Protein AF-A0A7V5XDK4-F1 (afdb_monomer)

pLDDT: mean 92.86, std 5.68, range [67.06, 97.88]

Structure (mmCIF, N/CA/C/O backbone):
data_AF-A0A7V5XDK4-F1
#
_entry.id   AF-A0A7V5XDK4-F1
#
loop_
_atom_site.group_PDB
_atom_site.id
_atom_site.type_symbol
_atom_site.label_atom_id
_atom_site.label_alt_id
_atom_site.label_comp_id
_atom_site.label_asym_id
_atom_site.label_entity_id
_atom_site.label_seq_id
_atom_site.pdbx_PDB_ins_code
_atom_site.Cartn_x
_atom_site.Cartn_y
_atom_site.Cartn_z
_atom_site.occupancy
_atom_site.B_iso_or_equiv
_atom_site.auth_seq_id
_atom_site.auth_comp_id
_atom_site.auth_asym_id
_atom_site.auth_atom_id
_atom_site.pdbx_PDB_model_num
ATOM 1 N N . MET A 1 1 ? 6.873 -0.161 7.949 1.00 67.06 1 MET A N 1
ATOM 2 C CA . MET A 1 1 ? 6.641 1.089 8.708 1.00 67.06 1 MET A CA 1
ATOM 3 C C . MET A 1 1 ? 5.276 0.985 9.374 1.00 67.06 1 MET A C 1
ATOM 5 O O . MET A 1 1 ? 4.440 0.259 8.856 1.00 67.06 1 MET A O 1
ATOM 9 N N . SER A 1 2 ? 5.057 1.639 10.509 1.00 78.81 2 SER A N 1
ATOM 10 C CA . SER A 1 2 ? 3.750 1.723 11.176 1.00 78.81 2 SER A CA 1
ATOM 11 C C . SER A 1 2 ? 3.569 3.137 11.716 1.00 78.81 2 SER A C 1
ATOM 13 O O . SER A 1 2 ? 4.551 3.817 12.014 1.00 78.81 2 SER A O 1
ATOM 15 N N . THR A 1 3 ? 2.326 3.591 11.826 1.00 88.88 3 THR A N 1
ATOM 16 C CA . THR A 1 3 ? 2.011 4.918 12.366 1.00 88.88 3 THR A CA 1
ATOM 17 C C . THR A 1 3 ? 1.862 4.872 13.888 1.00 88.88 3 THR A C 1
ATOM 19 O O . THR A 1 3 ? 1.439 3.863 14.445 1.00 88.88 3 THR A O 1
ATOM 22 N N . SER A 1 4 ? 2.187 5.969 14.578 1.00 93.75 4 SER A N 1
ATOM 23 C CA . SER A 1 4 ? 1.845 6.159 15.997 1.00 93.75 4 SER A CA 1
ATOM 24 C C . SER A 1 4 ? 0.444 6.753 16.194 1.00 93.75 4 SER A C 1
ATOM 26 O O . SER A 1 4 ? -0.055 6.810 17.319 1.00 93.75 4 SER A O 1
ATOM 28 N N . ASN A 1 5 ? -0.208 7.194 15.114 1.00 95.81 5 ASN A N 1
ATOM 29 C CA . ASN A 1 5 ? -1.568 7.711 15.157 1.00 95.81 5 ASN A CA 1
ATOM 30 C C . ASN A 1 5 ? -2.565 6.548 15.249 1.00 95.81 5 ASN A C 1
ATOM 32 O O . ASN A 1 5 ? -2.799 5.835 14.274 1.00 95.81 5 ASN A O 1
ATOM 36 N N . GLN A 1 6 ? -3.178 6.393 16.422 1.00 95.50 6 GLN A N 1
ATOM 37 C CA . GLN A 1 6 ? -4.124 5.312 16.701 1.00 95.50 6 GLN A CA 1
ATOM 38 C C . GLN A 1 6 ? -5.359 5.338 15.792 1.00 95.50 6 GLN A C 1
ATOM 40 O O . GLN A 1 6 ? -5.792 4.282 15.344 1.00 95.50 6 GLN A O 1
ATOM 45 N N . ALA A 1 7 ? -5.892 6.521 15.473 1.00 96.50 7 ALA A N 1
ATOM 46 C CA . ALA A 1 7 ? -7.053 6.637 14.591 1.00 96.50 7 ALA A CA 1
ATOM 47 C C . ALA A 1 7 ? -6.723 6.167 13.168 1.00 96.50 7 ALA A C 1
ATOM 49 O O . ALA A 1 7 ? -7.526 5.488 12.532 1.00 96.50 7 ALA A O 1
ATOM 50 N N . LEU A 1 8 ? -5.516 6.482 12.686 1.00 95.06 8 LEU A N 1
ATOM 51 C CA . LEU A 1 8 ? -5.054 6.013 11.382 1.00 95.06 8 LEU A CA 1
ATOM 52 C C . LEU A 1 8 ? -4.834 4.496 11.377 1.00 95.06 8 LEU A C 1
ATOM 54 O O . LEU A 1 8 ? -5.231 3.835 10.423 1.00 95.06 8 LEU A O 1
ATOM 58 N N . GLN A 1 9 ? -4.233 3.945 12.436 1.00 94.94 9 GLN A N 1
ATOM 59 C CA . GLN A 1 9 ? -4.033 2.500 12.554 1.00 94.94 9 GLN A CA 1
ATOM 60 C C . GLN A 1 9 ? -5.372 1.751 12.550 1.00 94.94 9 GLN A C 1
ATOM 62 O O . GLN A 1 9 ? -5.536 0.814 11.777 1.00 94.94 9 GLN A O 1
ATOM 67 N N . GLN A 1 10 ? -6.346 2.214 13.338 1.00 96.12 10 GLN A N 1
ATOM 68 C CA . GLN A 1 10 ? -7.671 1.601 13.396 1.00 96.12 10 GLN A CA 1
ATOM 69 C C . GLN A 1 10 ? -8.369 1.620 12.031 1.00 96.12 10 GLN A C 1
ATOM 71 O O . GLN A 1 10 ? -8.930 0.613 11.607 1.00 96.12 10 GLN A O 1
ATOM 76 N N . TRP A 1 11 ? -8.291 2.740 11.313 1.00 96.56 11 TRP A N 1
ATOM 77 C CA . TRP A 1 11 ? -8.855 2.832 9.970 1.00 96.56 11 TRP A CA 1
ATOM 78 C C . TRP A 1 11 ? -8.196 1.848 8.989 1.00 96.56 11 TRP A C 1
ATOM 80 O O . TRP A 1 11 ? -8.891 1.198 8.208 1.00 96.56 11 TRP A O 1
ATOM 90 N N . ILE A 1 12 ? -6.870 1.690 9.046 1.00 95.50 12 ILE A N 1
ATOM 91 C CA . ILE A 1 12 ? -6.155 0.710 8.212 1.00 95.50 12 ILE A CA 1
ATOM 92 C C . ILE A 1 12 ? -6.608 -0.713 8.537 1.00 95.50 12 ILE A C 1
ATOM 94 O O . ILE A 1 12 ? -6.834 -1.499 7.614 1.00 95.50 12 ILE A O 1
ATOM 98 N N . ASP A 1 13 ? -6.772 -1.039 9.819 1.00 95.00 13 ASP A N 1
ATOM 99 C CA . ASP A 1 13 ? -7.225 -2.360 10.257 1.00 95.00 13 ASP A CA 1
ATOM 100 C C . ASP A 1 13 ? -8.648 -2.654 9.742 1.00 95.00 13 ASP A C 1
ATOM 102 O O . ASP A 1 13 ? -8.903 -3.735 9.204 1.00 95.00 13 ASP A O 1
ATOM 106 N N . GLU A 1 14 ? -9.558 -1.675 9.818 1.00 97.75 14 GLU A N 1
ATOM 107 C CA . GLU A 1 14 ? -10.930 -1.776 9.298 1.00 97.75 14 GLU A CA 1
ATOM 108 C C . GLU A 1 14 ? -10.958 -2.012 7.779 1.00 97.75 14 GLU A C 1
ATOM 110 O O . GLU A 1 14 ? -11.651 -2.913 7.295 1.00 97.75 14 GLU A O 1
ATOM 115 N N . VAL A 1 15 ? -10.173 -1.247 7.014 1.00 97.12 15 VAL A N 1
ATOM 116 C CA . VAL A 1 15 ? -10.096 -1.397 5.552 1.00 97.12 15 VAL A CA 1
ATOM 117 C C . VAL A 1 15 ? -9.468 -2.737 5.173 1.00 97.12 15 VAL A C 1
ATOM 119 O O . VAL A 1 15 ? -9.995 -3.427 4.303 1.00 97.12 15 VAL A O 1
ATOM 122 N N . THR A 1 16 ? -8.391 -3.143 5.848 1.00 97.00 16 THR A N 1
ATOM 123 C CA . THR A 1 16 ? -7.693 -4.412 5.580 1.00 97.00 16 THR A CA 1
ATOM 124 C C . THR A 1 16 ? -8.597 -5.613 5.864 1.00 97.00 16 THR A C 1
ATOM 126 O O . THR A 1 16 ? -8.611 -6.570 5.088 1.00 97.00 16 THR A O 1
ATOM 129 N N . ALA A 1 17 ? -9.405 -5.558 6.929 1.00 97.06 17 ALA A N 1
ATOM 130 C CA . ALA A 1 17 ? -10.384 -6.599 7.240 1.00 97.06 17 ALA A CA 1
ATOM 131 C C . ALA A 1 17 ? -11.471 -6.731 6.156 1.00 97.06 17 ALA A C 1
ATOM 133 O O . ALA A 1 17 ? -11.940 -7.842 5.879 1.00 97.06 17 ALA A O 1
ATOM 134 N N . LEU A 1 18 ? -11.851 -5.610 5.533 1.00 97.88 18 LEU A N 1
ATOM 135 C CA . LEU A 1 18 ? -12.859 -5.558 4.477 1.00 97.88 18 LEU A CA 1
ATOM 136 C C . LEU A 1 18 ? -12.314 -6.015 3.116 1.00 97.88 18 LEU A C 1
ATOM 138 O O . LEU A 1 18 ? -12.940 -6.845 2.459 1.00 97.88 18 LEU A O 1
ATOM 142 N N . THR A 1 19 ? -11.177 -5.471 2.682 1.00 96.81 19 THR A N 1
ATOM 143 C CA . THR A 1 19 ? -10.647 -5.678 1.323 1.00 96.81 19 THR A CA 1
ATOM 144 C C . THR A 1 19 ? -9.731 -6.889 1.212 1.00 96.81 19 THR A C 1
ATOM 146 O O . THR A 1 19 ? -9.550 -7.395 0.108 1.00 96.81 19 THR A O 1
ATOM 149 N N . ARG A 1 20 ? -9.199 -7.379 2.342 1.00 96.12 20 ARG A N 1
ATOM 150 C CA . ARG A 1 20 ? -8.292 -8.536 2.429 1.00 96.12 20 ARG A CA 1
ATOM 151 C C . ARG A 1 20 ? -7.162 -8.470 1.390 1.00 96.12 20 ARG A C 1
ATOM 153 O O . ARG A 1 20 ? -7.035 -9.388 0.581 1.00 96.12 20 ARG A O 1
ATOM 160 N N . PRO A 1 21 ? -6.372 -7.384 1.377 1.00 96.88 21 PRO A N 1
ATOM 161 C CA . PRO A 1 21 ? -5.284 -7.241 0.424 1.00 96.88 21 PRO A CA 1
ATOM 162 C C . PRO A 1 21 ? -4.180 -8.260 0.727 1.00 96.88 21 PRO A C 1
ATOM 164 O O . PRO A 1 21 ? -3.979 -8.638 1.883 1.00 96.88 21 PRO A O 1
ATOM 167 N N . ASP A 1 22 ? -3.409 -8.642 -0.290 1.00 95.62 22 ASP A N 1
ATOM 168 C CA . ASP A 1 22 ? -2.245 -9.519 -0.107 1.00 95.62 22 ASP A CA 1
ATOM 169 C C . ASP A 1 22 ? -1.146 -8.851 0.736 1.00 95.62 22 ASP A C 1
ATOM 171 O O . ASP A 1 22 ? -0.458 -9.502 1.524 1.00 95.62 22 ASP A O 1
ATOM 175 N N . GLN A 1 23 ? -0.980 -7.533 0.589 1.00 92.69 23 GLN A N 1
ATOM 176 C CA . GLN A 1 23 ? -0.013 -6.751 1.351 1.00 92.69 23 GLN A CA 1
ATOM 177 C C . GLN A 1 23 ? -0.460 -5.292 1.502 1.00 92.69 23 GLN A C 1
ATOM 179 O O . GLN A 1 23 ? -0.998 -4.691 0.576 1.00 92.69 23 GLN A O 1
ATOM 184 N N . VAL A 1 24 ? -0.157 -4.700 2.661 1.00 92.62 24 VAL A N 1
ATOM 185 C CA . VAL A 1 24 ? -0.224 -3.250 2.894 1.00 92.62 24 VAL A CA 1
ATOM 186 C C . VAL A 1 24 ? 1.197 -2.691 2.884 1.00 92.62 24 VAL A C 1
ATOM 188 O O . VAL A 1 24 ? 2.017 -3.055 3.731 1.00 92.62 24 VAL A O 1
ATOM 191 N N . LYS A 1 25 ? 1.496 -1.799 1.936 1.00 92.00 25 LYS A N 1
ATOM 192 C CA . LYS A 1 25 ? 2.787 -1.110 1.834 1.00 92.00 25 LYS A CA 1
ATOM 193 C C . LYS A 1 25 ? 2.628 0.356 2.229 1.00 92.00 25 LYS A C 1
ATOM 195 O O . LYS A 1 25 ? 1.736 1.044 1.747 1.00 92.00 25 LYS A O 1
ATOM 200 N N . TRP A 1 26 ? 3.506 0.823 3.110 1.00 91.19 26 TRP A N 1
ATOM 201 C CA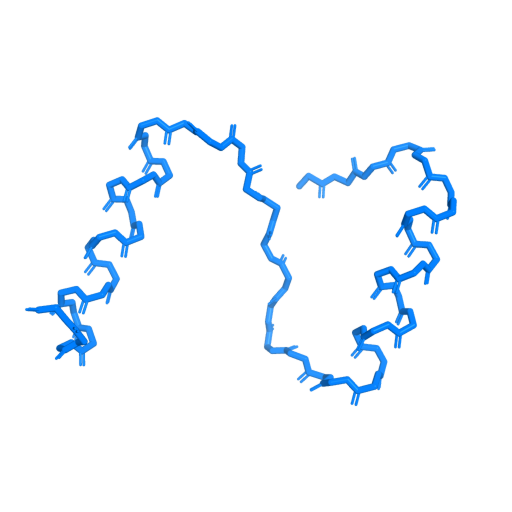 . TRP A 1 26 ? 3.601 2.234 3.475 1.00 91.19 26 TRP A CA 1
ATOM 202 C C . TRP A 1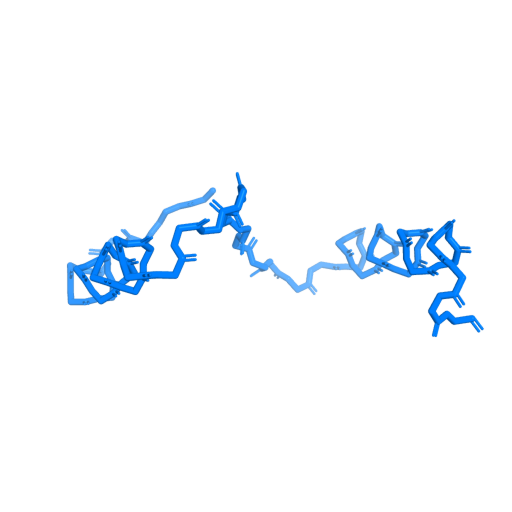 26 ? 4.585 2.925 2.546 1.00 91.19 26 TRP A C 1
ATOM 204 O O . TRP A 1 26 ? 5.761 2.565 2.564 1.00 91.19 26 TRP A O 1
ATOM 214 N N . CYS A 1 27 ? 4.100 3.901 1.785 1.00 91.00 27 CYS A N 1
ATOM 215 C CA . CYS A 1 27 ? 4.936 4.664 0.873 1.00 91.00 27 CYS A CA 1
ATOM 216 C C . CYS A 1 27 ? 5.730 5.733 1.626 1.00 91.00 27 CYS A C 1
ATOM 218 O O . CYS A 1 27 ? 5.147 6.530 2.368 1.00 91.00 27 CYS A O 1
ATOM 220 N N . ASP A 1 28 ? 7.048 5.735 1.450 1.00 90.12 28 ASP A N 1
ATOM 221 C CA . ASP A 1 28 ? 7.950 6.736 2.027 1.00 90.12 28 ASP A CA 1
ATOM 222 C C . ASP A 1 28 ? 8.243 7.894 1.061 1.00 90.12 28 ASP A C 1
ATOM 224 O O . ASP A 1 28 ? 8.763 8.928 1.48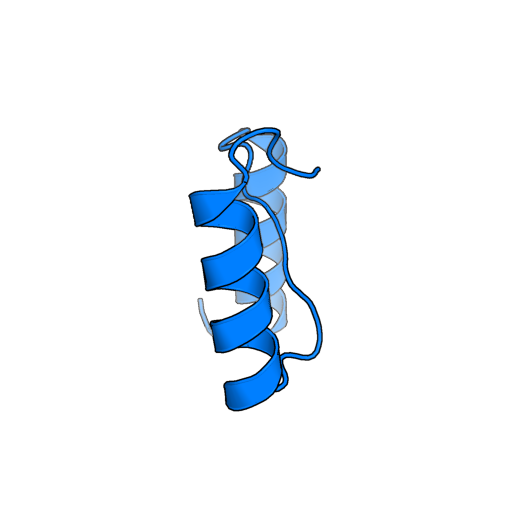5 1.00 90.12 28 ASP A O 1
ATOM 228 N N . GLY A 1 29 ? 7.860 7.752 -0.213 1.00 90.69 29 GLY A N 1
ATOM 229 C CA . GLY A 1 29 ? 8.044 8.772 -1.243 1.00 90.69 29 GLY A CA 1
ATOM 230 C C . GLY A 1 29 ? 9.494 8.931 -1.700 1.00 90.69 29 GLY A C 1
ATOM 231 O O . GLY A 1 29 ? 9.824 9.928 -2.345 1.00 90.69 29 GLY A O 1
ATOM 232 N N . SER A 1 30 ? 10.372 7.988 -1.357 1.00 94.25 30 SER A N 1
ATOM 233 C CA . SER A 1 30 ? 11.763 8.005 -1.798 1.00 94.25 30 SER A CA 1
ATOM 234 C C . SER A 1 30 ? 11.893 7.705 -3.295 1.00 94.25 30 SER A C 1
ATOM 236 O O . SER A 1 30 ? 11.064 7.033 -3.910 1.00 94.25 30 SER A O 1
ATOM 238 N N . GLU A 1 31 ? 12.992 8.162 -3.895 1.00 94.38 31 GLU A N 1
ATOM 239 C CA . GLU A 1 31 ? 13.305 7.865 -5.298 1.00 94.38 31 GLU A CA 1
ATOM 240 C C . GLU A 1 31 ? 13.518 6.359 -5.533 1.00 94.38 31 GLU A C 1
ATOM 242 O O . GLU A 1 31 ? 13.121 5.822 -6.565 1.00 94.38 31 GLU A O 1
ATOM 247 N N . ALA A 1 32 ? 14.064 5.652 -4.539 1.00 93.56 32 ALA A N 1
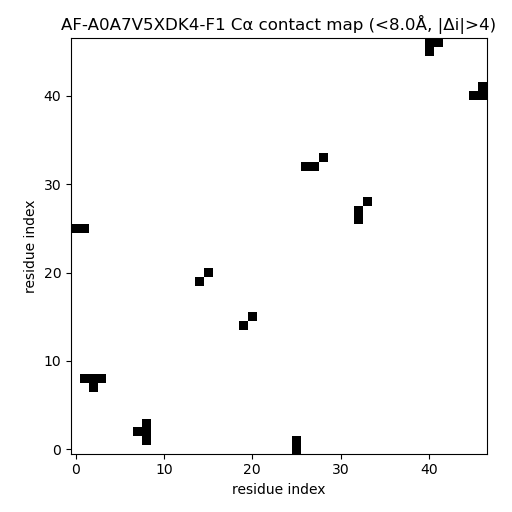ATOM 248 C CA . ALA A 1 32 ? 14.208 4.199 -4.580 1.00 93.56 32 ALA A CA 1
ATOM 249 C C . ALA A 1 32 ? 12.847 3.482 -4.607 1.00 93.56 32 ALA A C 1
ATOM 251 O O . ALA A 1 32 ? 12.671 2.513 -5.347 1.00 93.56 32 ALA A O 1
ATOM 252 N N . GLU A 1 33 ? 11.872 3.962 -3.830 1.00 93.38 33 GLU A N 1
ATOM 253 C CA . GLU A 1 33 ? 10.507 3.444 -3.885 1.00 93.38 33 GLU A CA 1
ATOM 254 C C . GLU A 1 33 ? 9.871 3.687 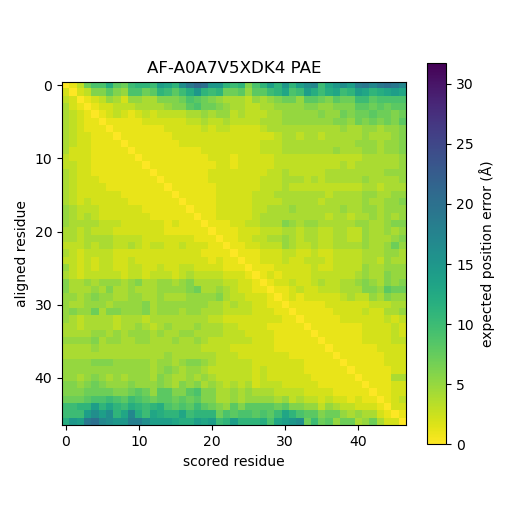-5.253 1.00 93.38 33 GLU A C 1
ATOM 256 O O . GLU A 1 33 ? 9.308 2.755 -5.830 1.00 93.38 33 GLU A O 1
AT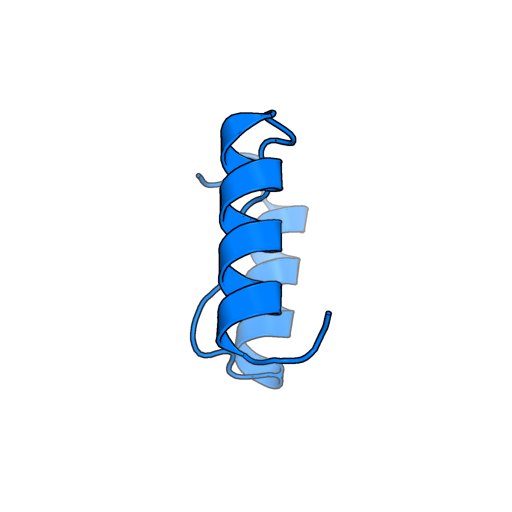OM 261 N N . TYR A 1 34 ? 9.992 4.906 -5.781 1.00 93.94 34 TYR A N 1
ATOM 262 C CA . TYR A 1 34 ? 9.474 5.248 -7.102 1.00 93.94 34 TYR A CA 1
ATOM 263 C C . TYR A 1 34 ? 10.035 4.316 -8.181 1.00 93.94 34 TYR A C 1
ATOM 265 O O . TYR A 1 34 ? 9.270 3.696 -8.920 1.00 93.94 34 TYR A O 1
ATOM 273 N N . GLN A 1 35 ? 11.357 4.145 -8.218 1.00 95.12 35 GLN A N 1
ATOM 274 C CA . GLN A 1 35 ? 12.016 3.273 -9.186 1.00 95.12 35 GLN A CA 1
ATOM 275 C C . GLN A 1 35 ? 11.537 1.818 -9.060 1.00 95.12 35 GLN A C 1
ATOM 277 O O . GLN A 1 35 ? 11.213 1.186 -10.063 1.00 95.12 35 GLN A O 1
ATOM 282 N N . SER A 1 36 ? 11.402 1.311 -7.831 1.00 92.75 36 SER A N 1
ATOM 283 C CA . SER A 1 36 ? 10.890 -0.040 -7.579 1.00 92.75 36 SER A CA 1
ATOM 284 C C . SER A 1 36 ? 9.444 -0.229 -8.054 1.00 92.75 36 SER A C 1
ATOM 286 O O . SER A 1 36 ? 9.093 -1.316 -8.516 1.00 92.75 36 SER A O 1
ATOM 288 N N . LEU A 1 37 ? 8.592 0.794 -7.938 1.00 93.81 37 LEU A N 1
ATOM 289 C CA . LEU A 1 37 ? 7.214 0.745 -8.436 1.00 93.81 37 LEU A CA 1
ATOM 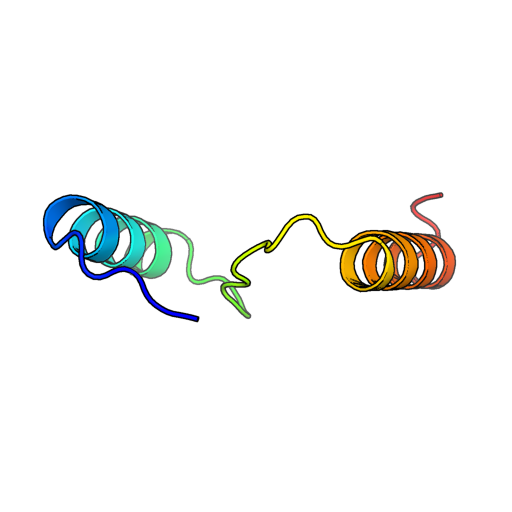290 C C . LEU A 1 37 ? 7.172 0.761 -9.969 1.00 93.81 37 LEU A C 1
ATOM 292 O O . LEU A 1 37 ? 6.438 -0.030 -10.556 1.00 93.81 37 LEU A O 1
ATOM 296 N N . ILE A 1 38 ? 7.996 1.590 -10.618 1.00 95.38 38 ILE A N 1
ATOM 297 C CA . ILE A 1 38 ? 8.111 1.616 -12.085 1.00 95.38 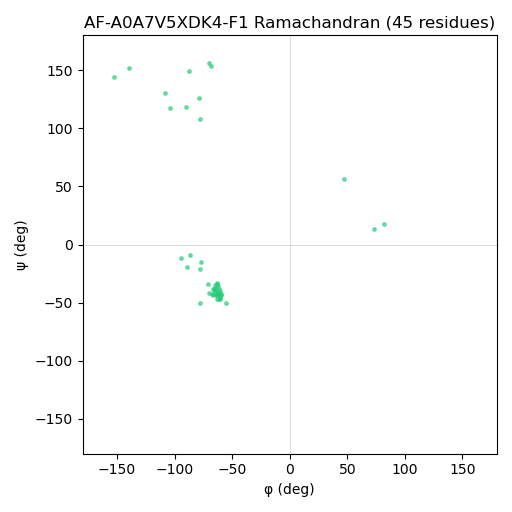38 ILE A CA 1
ATOM 298 C C . ILE A 1 38 ? 8.585 0.264 -12.622 1.00 95.38 38 ILE A C 1
ATOM 300 O O . ILE A 1 38 ? 8.004 -0.261 -13.567 1.00 95.38 38 ILE A O 1
ATOM 304 N N . GLU A 1 39 ? 9.599 -0.334 -11.999 1.00 94.38 39 GLU A N 1
ATOM 305 C CA . GLU A 1 39 ? 10.092 -1.660 -12.383 1.00 94.38 39 GLU A CA 1
ATOM 306 C C . GLU A 1 39 ? 9.014 -2.741 -12.259 1.00 94.38 39 GLU A C 1
ATOM 308 O O . GLU A 1 39 ? 8.891 -3.589 -13.143 1.00 94.38 39 GLU A O 1
ATOM 313 N N . GLN A 1 40 ? 8.194 -2.690 -11.204 1.00 92.69 40 GLN A N 1
ATOM 314 C CA . GLN A 1 40 ? 7.062 -3.605 -11.040 1.00 92.69 40 GLN A CA 1
ATOM 315 C C . GLN A 1 40 ? 6.013 -3.428 -12.143 1.00 92.69 40 GLN A C 1
ATOM 317 O O . GLN A 1 40 ? 5.553 -4.426 -12.692 1.00 92.69 40 GLN A O 1
ATOM 322 N N . MET A 1 41 ? 5.673 -2.186 -12.498 1.00 93.94 41 MET A N 1
ATOM 323 C CA . MET A 1 41 ? 4.695 -1.894 -13.553 1.00 93.94 41 MET A CA 1
ATOM 324 C C . MET A 1 41 ? 5.184 -2.311 -14.947 1.00 93.94 41 MET A C 1
ATOM 326 O O . MET A 1 41 ? 4.415 -2.848 -15.741 1.00 93.94 41 MET A O 1
ATOM 330 N N . LEU A 1 42 ? 6.474 -2.118 -15.239 1.00 95.38 42 LEU A N 1
ATOM 331 C CA . LEU A 1 42 ? 7.086 -2.608 -16.479 1.00 95.38 42 LEU A CA 1
ATOM 332 C C . LEU A 1 42 ? 7.084 -4.141 -16.539 1.00 95.38 42 LEU A C 1
ATOM 334 O O . LEU A 1 42 ? 6.881 -4.722 -17.603 1.00 95.38 42 LEU A O 1
ATOM 338 N N . ALA A 1 43 ? 7.303 -4.810 -15.403 1.00 94.00 43 ALA A N 1
ATOM 339 C CA . ALA A 1 43 ? 7.283 -6.268 -15.327 1.00 94.00 43 ALA A CA 1
ATOM 340 C C . ALA A 1 43 ? 5.867 -6.855 -15.471 1.00 94.00 43 ALA A C 1
ATOM 342 O O . ALA A 1 43 ? 5.723 -7.938 -16.042 1.00 94.00 43 ALA A O 1
ATOM 343 N N . SER A 1 44 ? 4.834 -6.166 -14.972 1.00 93.62 44 SER A N 1
ATOM 344 C CA . SER A 1 44 ? 3.432 -6.570 -15.158 1.00 93.62 44 SER A CA 1
ATOM 345 C C . SER A 1 44 ? 2.889 -6.230 -16.550 1.00 93.62 44 SER A C 1
ATOM 347 O O . SER A 1 44 ? 1.937 -6.872 -16.995 1.00 93.62 44 SER A O 1
ATOM 349 N N . GLY A 1 45 ? 3.514 -5.279 -17.254 1.0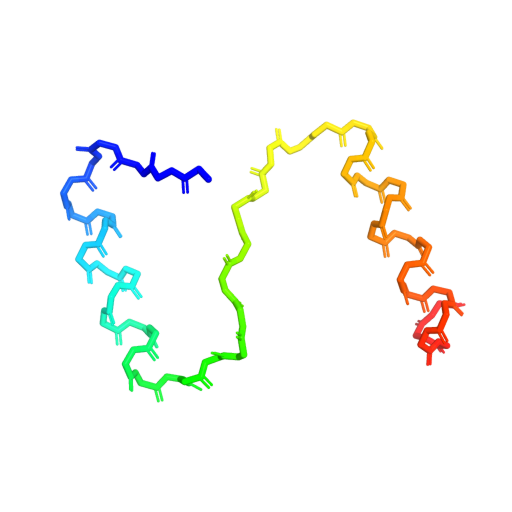0 90.25 45 GLY A N 1
ATOM 350 C CA . GLY A 1 45 ? 3.076 -4.795 -18.565 1.00 90.25 45 GLY A CA 1
ATOM 351 C C . GLY A 1 45 ? 1.961 -3.747 -18.495 1.00 90.25 45 GLY A C 1
ATOM 352 O O . GLY A 1 45 ? 1.284 -3.515 -19.496 1.00 90.25 45 GLY A O 1
ATOM 353 N N . ASP A 1 46 ? 1.758 -3.129 -17.328 1.00 86.50 46 ASP A N 1
ATOM 354 C CA . ASP A 1 46 ? 0.810 -2.020 -17.141 1.00 86.50 46 ASP A CA 1
ATOM 355 C C . ASP A 1 46 ? 1.358 -0.680 -17.676 1.00 86.50 46 ASP A C 1
ATOM 357 O O . ASP A 1 46 ? 0.599 0.282 -17.833 1.00 86.50 46 ASP A O 1
ATOM 361 N N . LEU A 1 47 ? 2.671 -0.620 -17.939 1.00 75.12 47 LEU A N 1
ATOM 362 C CA . LEU A 1 47 ? 3.412 0.522 -18.480 1.00 75.12 47 LEU A CA 1
ATOM 363 C C . LEU A 1 47 ? 4.151 0.129 -19.765 1.00 75.12 47 LEU A C 1
ATOM 365 O O . LEU A 1 47 ? 4.058 0.904 -20.744 1.00 75.12 47 LEU A O 1
#

Mean predicted aligned error: 3.87 Å

Solvent-accessible surface area (backbone atoms only — not comparable to full-atom values): 3116 Å² total; per-residue (Å²): 133,84,76,90,49,63,71,60,51,52,51,51,52,55,48,43,72,71,70,61,63,96,73,90,81,76,85,84,83,42,70,69,56,52,52,53,50,51,54,50,33,55,72,73,62,83,103

Sequence (47 aa):
MSTSNQALQQWIDEVTALTRPDQVKWCDGSEAEYQSLIEQMLASGDL

Foldseek 3Di:
DDDPDPVVVVVVVVVCVVPVDPDDDDDPPDPVVVVVVVVVCVVVVVD

Secondary structure (DSSP, 8-state):
---S-HHHHHHHHHHHHHH--S--------HHHHHHHHHHHHHHT--

Radius of gyration: 13.69 Å; Cα contacts (8 Å, |Δi|>4): 14; chains: 1; bounding box: 27×18×35 Å